Protein AF-A0A1Y5I4R9-F1 (afdb_monomer_lite)

Foldseek 3Di:
DFQQPAPFLPDQDRHDQVLLLVLLVVQQVDDPDWLLLLQPPVSLVVCLVPGSNSVVSVVQCVVQVDRCCVGHVVSVVLSPPGGSVVSNVVSVVCCCVPAVVDCSRCVPPDADDVRHPD

Structure (mmCIF, N/CA/C/O backbone):
data_AF-A0A1Y5I4R9-F1
#
_entry.id   AF-A0A1Y5I4R9-F1
#
loop_
_atom_site.group_PDB
_atom_site.id
_atom_site.type_symbol
_atom_site.label_atom_id
_atom_site.label_alt_id
_atom_site.label_comp_id
_atom_site.label_asym_id
_atom_site.label_entity_id
_atom_site.label_seq_id
_atom_site.pdbx_PDB_ins_code
_atom_site.Cartn_x
_atom_site.Cartn_y
_atom_site.Cartn_z
_atom_site.occupancy
_atom_site.B_iso_or_equiv
_atom_site.auth_seq_id
_atom_site.auth_comp_id
_atom_site.auth_asym_id
_atom_site.auth_atom_id
_atom_site.pdbx_PDB_model_num
ATOM 1 N N . LEU A 1 1 ? 11.731 -16.626 -1.150 1.00 76.31 1 LEU A N 1
ATOM 2 C CA . LEU A 1 1 ? 12.204 -15.744 -2.241 1.00 76.31 1 LEU A CA 1
ATOM 3 C C . LEU A 1 1 ? 12.798 -14.517 -1.583 1.00 76.31 1 LEU A C 1
ATOM 5 O O . LEU A 1 1 ? 12.222 -14.080 -0.598 1.00 76.31 1 LEU A O 1
ATOM 9 N N . GLU A 1 2 ? 13.936 -14.015 -2.054 1.00 78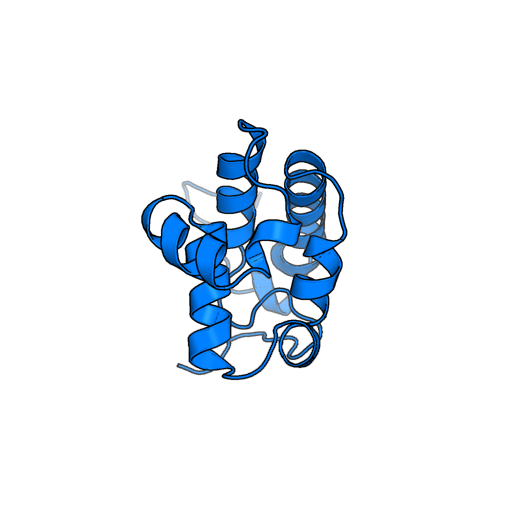.94 2 GLU A N 1
ATOM 10 C CA . GLU A 1 2 ? 14.521 -12.790 -1.498 1.00 78.94 2 GLU A CA 1
ATOM 11 C C . GLU A 1 2 ? 13.817 -11.541 -2.065 1.00 78.94 2 GLU A C 1
ATOM 13 O O . GLU A 1 2 ? 13.386 -11.569 -3.223 1.00 78.94 2 GLU A O 1
ATOM 18 N N . PRO A 1 3 ? 13.683 -10.453 -1.285 1.00 78.75 3 PRO A N 1
ATOM 19 C CA . PRO A 1 3 ? 13.100 -9.201 -1.762 1.00 78.75 3 PRO A CA 1
ATOM 20 C C . PRO A 1 3 ? 13.932 -8.531 -2.869 1.00 78.75 3 PRO A C 1
ATOM 22 O O . PRO A 1 3 ? 15.076 -8.130 -2.651 1.00 78.75 3 PRO A O 1
ATOM 25 N N . ALA A 1 4 ? 13.348 -8.338 -4.052 1.00 73.88 4 ALA A N 1
ATOM 26 C CA . ALA A 1 4 ? 13.994 -7.599 -5.134 1.00 73.88 4 ALA A CA 1
ATOM 27 C C . ALA A 1 4 ? 13.807 -6.085 -4.940 1.00 73.88 4 ALA A C 1
ATOM 29 O O . ALA A 1 4 ? 12.683 -5.590 -4.931 1.00 73.88 4 ALA A O 1
ATOM 30 N N . GLY A 1 5 ? 14.907 -5.339 -4.792 1.00 67.50 5 GLY A N 1
ATOM 31 C CA . GLY A 1 5 ? 14.846 -3.882 -4.612 1.00 67.50 5 GLY A CA 1
ATOM 32 C C . GLY A 1 5 ? 14.269 -3.437 -3.261 1.00 67.50 5 GLY A C 1
ATOM 33 O O . GLY A 1 5 ? 13.757 -2.320 -3.160 1.00 67.50 5 GLY A O 1
ATOM 34 N N . SER A 1 6 ? 14.338 -4.292 -2.228 1.00 64.31 6 SER A N 1
ATOM 35 C CA . SER A 1 6 ? 13.877 -3.926 -0.884 1.00 64.31 6 SER A CA 1
ATOM 36 C C . SER A 1 6 ? 14.660 -2.738 -0.334 1.00 64.31 6 SER A C 1
ATOM 38 O O . SER A 1 6 ? 15.876 -2.606 -0.487 1.00 64.31 6 SER A O 1
ATOM 40 N N . ARG A 1 7 ? 13.913 -1.866 0.338 1.00 67.75 7 ARG A N 1
ATOM 41 C CA . ARG A 1 7 ? 14.421 -0.705 1.069 1.00 67.75 7 ARG A CA 1
ATOM 42 C C . ARG A 1 7 ? 14.523 -0.980 2.577 1.00 67.75 7 ARG A C 1
ATOM 44 O O . ARG A 1 7 ? 14.727 -0.046 3.353 1.00 67.75 7 ARG A O 1
ATOM 51 N N . GLY A 1 8 ? 14.350 -2.236 2.999 1.00 69.88 8 GLY A N 1
ATOM 52 C CA . GLY A 1 8 ? 14.278 -2.640 4.401 1.00 69.88 8 GLY A CA 1
ATOM 53 C C . GLY A 1 8 ? 13.215 -1.845 5.159 1.00 69.88 8 GLY A C 1
ATOM 54 O O . GLY A 1 8 ? 12.077 -1.714 4.713 1.00 69.88 8 GLY A O 1
ATOM 55 N N . SER A 1 9 ? 13.602 -1.240 6.282 1.00 62.56 9 SER A N 1
ATOM 56 C CA . SER A 1 9 ? 12.714 -0.412 7.111 1.00 62.56 9 SER A CA 1
ATOM 57 C C . SER A 1 9 ? 12.187 0.855 6.422 1.00 62.56 9 SER A C 1
ATOM 59 O O . SER A 1 9 ? 11.262 1.475 6.941 1.00 62.56 9 SER A O 1
ATOM 61 N N . TRP A 1 10 ? 12.759 1.248 5.277 1.00 67.88 10 TRP A N 1
ATOM 62 C CA . TRP A 1 10 ? 12.365 2.435 4.506 1.00 67.88 10 TRP A CA 1
ATOM 63 C C . TRP A 1 10 ? 11.438 2.116 3.323 1.00 67.88 10 TRP A C 1
ATOM 65 O O . TRP A 1 10 ? 11.127 2.995 2.517 1.00 67.88 10 TRP A O 1
ATOM 75 N N . GLY A 1 11 ? 11.015 0.859 3.183 1.00 76.50 11 GLY A N 1
ATOM 76 C CA . GLY A 1 11 ? 9.979 0.439 2.241 1.00 76.50 11 GLY A CA 1
ATOM 77 C C . GLY A 1 11 ? 8.604 0.373 2.903 1.00 76.50 11 GLY A C 1
ATOM 78 O O . GLY A 1 11 ? 8.497 0.251 4.121 1.00 76.50 11 GLY A O 1
ATOM 79 N N . LEU A 1 12 ? 7.543 0.437 2.093 1.00 83.88 12 LEU A N 1
ATOM 80 C CA . LEU A 1 12 ? 6.181 0.159 2.569 1.00 83.88 12 LEU A CA 1
ATOM 81 C C . LEU A 1 12 ? 6.051 -1.306 3.021 1.00 83.88 12 LEU A C 1
ATOM 83 O O . LEU A 1 12 ? 5.532 -1.587 4.096 1.00 83.88 12 LEU A O 1
ATOM 87 N N . ASP A 1 13 ? 6.555 -2.213 2.191 1.00 87.00 13 ASP A N 1
ATOM 88 C CA . ASP A 1 13 ? 6.697 -3.643 2.434 1.00 87.00 13 ASP A CA 1
ATOM 89 C C . ASP A 1 13 ? 7.865 -4.166 1.581 1.00 87.00 13 ASP A C 1
ATOM 91 O O . ASP A 1 13 ? 8.324 -3.488 0.655 1.00 87.00 13 ASP A O 1
ATOM 95 N N . ASP A 1 14 ? 8.358 -5.357 1.912 1.00 81.94 14 ASP A N 1
ATOM 96 C CA . ASP A 1 14 ? 9.485 -5.985 1.227 1.00 81.94 14 ASP A CA 1
ATOM 97 C C . ASP A 1 14 ? 9.104 -6.604 -0.128 1.00 81.94 14 ASP A C 1
ATOM 99 O O . ASP A 1 14 ? 9.968 -6.733 -0.994 1.00 81.94 14 ASP A O 1
ATOM 103 N N . TYR A 1 15 ? 7.833 -6.959 -0.346 1.00 82.81 15 TYR A N 1
ATOM 104 C CA . TYR A 1 15 ? 7.395 -7.685 -1.545 1.00 82.81 15 TYR A CA 1
ATOM 105 C C . TYR A 1 15 ? 6.300 -6.965 -2.331 1.00 82.81 15 TYR A C 1
ATOM 107 O O . TYR A 1 15 ? 6.287 -7.021 -3.563 1.00 82.81 15 TYR A O 1
ATOM 115 N N . PHE A 1 16 ? 5.363 -6.307 -1.648 1.00 88.62 16 PHE A N 1
ATOM 116 C CA . PHE A 1 16 ? 4.113 -5.872 -2.260 1.00 88.62 16 PHE A CA 1
ATOM 117 C C . PHE A 1 16 ? 3.845 -4.377 -2.071 1.00 88.62 16 PHE A C 1
ATOM 119 O O . PHE A 1 16 ? 3.962 -3.827 -0.986 1.00 88.62 16 PHE A O 1
ATOM 126 N N . PHE A 1 17 ? 3.384 -3.713 -3.133 1.00 92.88 17 PHE A N 1
ATOM 127 C CA . PHE A 1 17 ? 2.867 -2.339 -3.049 1.00 92.88 17 PHE A CA 1
ATOM 128 C C . PHE A 1 17 ? 1.393 -2.253 -3.454 1.00 92.88 17 PHE A C 1
ATOM 130 O O . PHE A 1 17 ? 0.566 -1.667 -2.758 1.00 92.88 17 PHE A O 1
ATOM 137 N N . ILE A 1 18 ? 1.054 -2.867 -4.589 1.00 94.88 18 ILE A N 1
ATOM 138 C CA . ILE A 1 18 ? -0.271 -2.781 -5.211 1.00 94.88 18 ILE A CA 1
ATOM 139 C C . ILE A 1 18 ? -1.419 -3.241 -4.290 1.00 94.88 18 ILE A C 1
ATOM 141 O O . ILE A 1 18 ? -2.419 -2.524 -4.233 1.00 94.88 18 ILE A O 1
ATOM 145 N N . PRO A 1 19 ? -1.302 -4.339 -3.513 1.00 96.69 19 PRO A N 1
ATOM 146 C CA . PRO A 1 19 ? -2.350 -4.745 -2.574 1.00 96.69 19 PRO A CA 1
ATOM 147 C C . PRO A 1 19 ? -2.694 -3.682 -1.521 1.00 96.69 19 PRO A C 1
ATOM 149 O O . PRO A 1 19 ? -3.865 -3.510 -1.189 1.00 96.69 19 PRO A O 1
ATOM 152 N N . PHE A 1 20 ? -1.712 -2.906 -1.047 1.00 96.75 20 PHE A N 1
ATOM 153 C CA . PHE A 1 20 ? -1.966 -1.780 -0.143 1.00 96.75 20 PHE A CA 1
ATOM 154 C C . PHE A 1 20 ? -2.686 -0.637 -0.864 1.00 96.75 20 PHE A C 1
ATOM 156 O O . PHE A 1 20 ? -3.639 -0.061 -0.337 1.00 96.75 20 PHE A O 1
ATOM 163 N N . TYR A 1 21 ? -2.279 -0.321 -2.096 1.00 97.38 21 TYR A N 1
ATOM 164 C CA . TYR A 1 21 ? -2.946 0.716 -2.881 1.00 97.38 21 TYR A CA 1
ATOM 165 C C . TYR A 1 21 ? -4.409 0.352 -3.171 1.00 97.38 21 TYR A C 1
ATOM 167 O O . TYR A 1 21 ? -5.309 1.097 -2.785 1.00 97.38 21 TYR A O 1
ATOM 175 N N . TRP A 1 22 ? -4.681 -0.811 -3.761 1.00 97.56 22 TRP A N 1
ATOM 176 C CA . TRP A 1 22 ? -6.054 -1.235 -4.048 1.00 97.56 22 TRP A CA 1
ATOM 177 C C . TRP A 1 22 ? -6.863 -1.519 -2.782 1.00 97.56 22 TRP A C 1
ATOM 179 O O . TRP A 1 22 ? -8.028 -1.139 -2.712 1.00 97.56 22 TRP A O 1
ATOM 189 N N . GLY A 1 23 ? -6.252 -2.098 -1.749 1.00 97.25 23 GLY A N 1
ATOM 190 C CA . GLY A 1 23 ? -6.910 -2.329 -0.465 1.00 97.25 23 GLY A CA 1
ATOM 191 C C . GLY A 1 23 ? -7.347 -1.034 0.221 1.00 97.25 23 GLY A C 1
ATOM 192 O O . GLY A 1 23 ? -8.456 -0.954 0.743 1.00 97.25 23 GLY A O 1
ATOM 193 N N . SER A 1 24 ? -6.527 0.020 0.156 1.00 97.38 24 SER A N 1
ATOM 194 C CA . SER A 1 24 ? -6.927 1.340 0.666 1.00 97.38 24 SER A CA 1
ATOM 195 C C . SER A 1 24 ? -8.079 1.953 -0.140 1.00 97.38 24 SER A C 1
ATOM 197 O O . SER A 1 24 ? -8.892 2.676 0.431 1.00 97.38 24 SER A O 1
ATOM 199 N N . ALA A 1 25 ? -8.202 1.630 -1.435 1.00 97.44 25 ALA A N 1
ATOM 200 C CA . ALA A 1 25 ? -9.354 2.028 -2.241 1.00 97.44 25 ALA A CA 1
ATOM 201 C C . ALA A 1 25 ? -10.629 1.281 -1.809 1.00 97.44 25 ALA A C 1
ATOM 203 O O . ALA A 1 25 ? -11.660 1.925 -1.625 1.00 97.44 25 ALA A O 1
ATOM 204 N N . GLN A 1 26 ? -10.555 -0.035 -1.555 1.00 96.81 26 GLN A N 1
ATOM 205 C CA . GLN A 1 26 ? -11.688 -0.816 -1.023 1.00 96.81 26 GLN A CA 1
ATOM 206 C C . GLN A 1 26 ? -12.224 -0.221 0.286 1.00 96.81 26 GLN A C 1
ATOM 208 O O . GLN A 1 26 ? -13.427 -0.139 0.495 1.00 96.81 26 GLN A O 1
ATOM 213 N N . LEU A 1 27 ? -11.320 0.221 1.160 1.00 96.88 27 LEU A N 1
ATOM 214 C CA . LEU A 1 27 ? -11.667 0.771 2.470 1.00 96.88 27 LEU A CA 1
ATOM 215 C C . LEU A 1 27 ? -12.098 2.240 2.417 1.00 96.88 27 LEU A C 1
ATOM 217 O O . LEU A 1 27 ? -12.634 2.749 3.396 1.00 96.88 27 LEU A O 1
ATOM 221 N N . SER A 1 28 ? -11.882 2.933 1.296 1.00 94.75 28 SER A N 1
ATOM 222 C CA . SER A 1 28 ? -12.245 4.347 1.148 1.00 94.75 28 SER A CA 1
ATOM 223 C C . SER A 1 28 ? -13.729 4.597 0.870 1.00 94.75 28 SER A C 1
ATOM 225 O O . SER A 1 28 ? -14.153 5.749 0.890 1.00 94.75 28 SER A O 1
ATOM 227 N N . THR A 1 29 ? -14.516 3.541 0.646 1.00 89.44 29 THR A N 1
ATOM 228 C CA . THR A 1 29 ? -15.965 3.616 0.396 1.00 89.44 29 THR A CA 1
ATOM 229 C C . THR A 1 29 ? -16.819 3.309 1.630 1.00 89.44 29 THR A C 1
ATOM 231 O O . THR A 1 29 ? -18.036 3.215 1.506 1.00 89.44 29 THR A O 1
ATOM 234 N N . GLN A 1 30 ?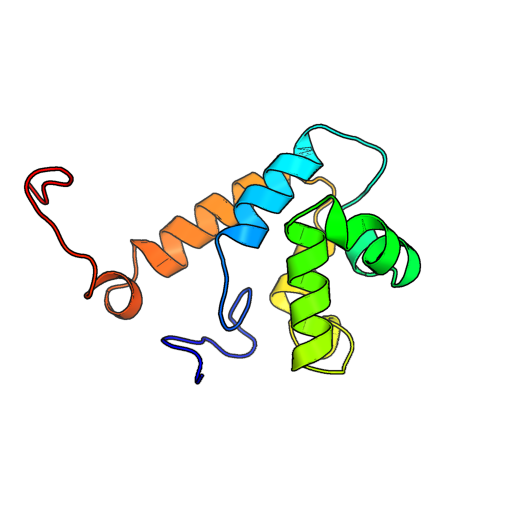 -16.199 3.099 2.794 1.00 88.94 30 GLN A N 1
ATOM 235 C CA . GLN A 1 30 ? -16.857 2.732 4.051 1.00 88.94 30 GLN A CA 1
ATOM 236 C C . GLN A 1 30 ? -16.296 3.561 5.216 1.00 88.94 30 GLN A C 1
ATOM 238 O O . GLN A 1 30 ? -15.159 4.032 5.132 1.00 88.94 30 GLN A O 1
ATOM 243 N N . ASP A 1 31 ? -17.066 3.688 6.299 1.00 85.25 31 ASP A N 1
ATOM 244 C CA . ASP A 1 31 ? -16.720 4.527 7.459 1.00 85.25 31 ASP A CA 1
ATOM 245 C C . ASP A 1 31 ? -16.492 3.737 8.767 1.00 85.25 31 ASP A C 1
ATOM 247 O O . ASP A 1 31 ? -16.038 4.308 9.759 1.00 85.25 31 ASP A O 1
ATOM 251 N N . ASP A 1 32 ? -16.766 2.430 8.785 1.00 90.19 32 ASP A N 1
ATOM 252 C CA . ASP A 1 32 ? -16.717 1.585 9.990 1.00 90.19 32 ASP A CA 1
ATOM 253 C C . ASP A 1 32 ? -15.283 1.257 10.437 1.00 90.19 32 ASP A C 1
ATOM 255 O O . ASP A 1 32 ? -14.976 1.162 11.628 1.00 90.19 32 ASP A O 1
ATOM 259 N N . LEU A 1 33 ? -14.381 1.066 9.475 1.00 95.69 33 LEU A N 1
ATOM 260 C CA . LEU A 1 33 ? -12.982 0.733 9.707 1.00 95.69 33 LEU A CA 1
ATOM 261 C C . LEU A 1 33 ? -12.131 1.971 9.479 1.00 95.69 33 LEU A C 1
ATOM 263 O O . LEU A 1 33 ? -12.032 2.473 8.361 1.00 95.69 33 LEU A O 1
ATOM 267 N N . SER A 1 34 ? -11.452 2.423 10.528 1.00 96.19 34 SER A N 1
ATOM 268 C CA . SER A 1 34 ? -10.445 3.479 10.432 1.00 96.19 34 SER A CA 1
ATOM 269 C C . SER A 1 34 ? -9.090 2.910 9.989 1.00 96.19 34 SER A C 1
ATOM 271 O O . SER A 1 34 ? -8.824 1.724 10.190 1.00 96.19 34 SER A O 1
ATOM 273 N N . PRO A 1 35 ? -8.163 3.736 9.478 1.00 96.38 35 PRO A N 1
ATOM 274 C CA . PRO A 1 35 ? -6.790 3.303 9.226 1.00 96.38 35 PRO A CA 1
ATOM 275 C C . PRO A 1 35 ? -6.080 2.677 10.422 1.00 96.38 35 PRO A C 1
ATOM 277 O O . PRO A 1 35 ? -5.292 1.752 10.250 1.00 96.38 35 PRO A O 1
ATOM 280 N N . LYS A 1 36 ? -6.386 3.124 11.645 1.00 95.38 36 LYS A N 1
ATOM 281 C CA . LYS A 1 36 ? -5.785 2.566 12.861 1.00 95.38 36 LYS A CA 1
ATOM 282 C C . LYS A 1 36 ? -6.294 1.160 13.185 1.00 95.38 36 LYS A C 1
ATOM 284 O O . LYS A 1 36 ? -5.608 0.422 13.887 1.00 95.38 36 LYS A O 1
ATOM 289 N N . SER A 1 37 ? -7.444 0.766 12.634 1.00 95.50 37 SER A N 1
ATOM 290 C CA . SER A 1 37 ? -8.061 -0.545 12.853 1.00 95.50 37 SER A CA 1
ATOM 291 C C . SER A 1 37 ? -7.182 -1.710 12.388 1.00 95.50 37 SER A C 1
ATOM 293 O O . SER A 1 37 ? -7.330 -2.807 12.905 1.00 95.50 37 SER A O 1
ATOM 295 N N . VAL A 1 38 ? -6.227 -1.492 11.474 1.00 94.44 38 VAL A N 1
ATOM 296 C CA . VAL A 1 38 ? -5.280 -2.546 11.052 1.00 94.44 38 VAL A CA 1
ATOM 297 C C . VAL A 1 38 ? -4.253 -2.910 12.127 1.00 94.44 38 VAL A C 1
ATOM 299 O O . VAL A 1 38 ? -3.617 -3.953 12.026 1.00 9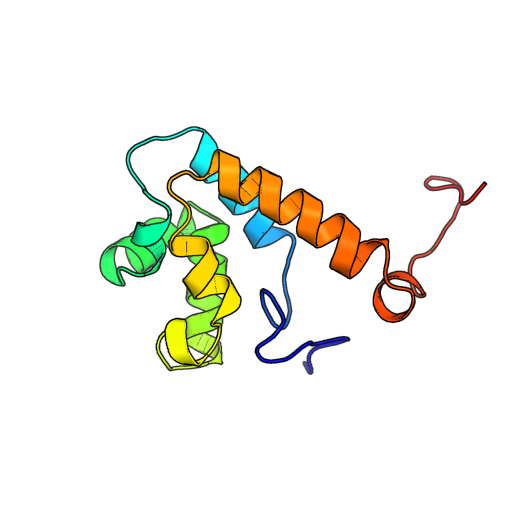4.44 38 VAL A O 1
ATOM 302 N N . CYS A 1 39 ? -4.073 -2.056 13.139 1.00 92.50 39 CYS A N 1
ATOM 303 C CA . CYS A 1 39 ? -3.202 -2.333 14.280 1.00 92.50 39 CYS A CA 1
ATOM 304 C C . CYS A 1 39 ? -3.909 -3.136 15.382 1.00 92.50 39 CYS A C 1
ATOM 306 O O . CYS A 1 39 ? -3.244 -3.585 16.313 1.00 92.50 39 CYS A O 1
ATOM 308 N N . ASP A 1 40 ? -5.234 -3.277 15.313 1.00 93.69 40 ASP A N 1
ATOM 309 C CA . ASP A 1 40 ? -6.008 -4.102 16.234 1.00 93.69 40 ASP A CA 1
ATOM 310 C C . ASP A 1 40 ? -6.029 -5.544 15.715 1.00 93.69 40 ASP A C 1
ATOM 312 O O . ASP A 1 40 ? -6.497 -5.808 14.610 1.00 93.69 40 ASP A O 1
ATOM 316 N N . GLU A 1 41 ? -5.507 -6.486 16.499 1.00 91.94 41 GLU A N 1
ATOM 317 C CA . GLU A 1 41 ? -5.347 -7.878 16.068 1.00 91.94 41 GLU A CA 1
ATOM 318 C C . GLU A 1 41 ? -6.690 -8.576 15.790 1.00 91.94 41 GLU A C 1
ATOM 320 O O . GLU A 1 41 ? -6.791 -9.401 14.877 1.00 91.94 41 GLU A O 1
ATOM 325 N N . TYR A 1 42 ? -7.736 -8.236 16.545 1.00 94.81 42 TYR A N 1
ATOM 326 C CA . TYR A 1 42 ? -9.062 -8.819 16.370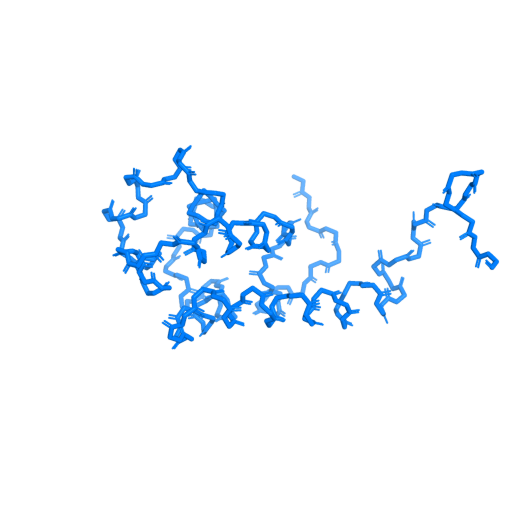 1.00 94.81 42 TYR A CA 1
ATOM 327 C C . TYR A 1 42 ? -9.711 -8.319 15.077 1.00 94.81 42 TYR A C 1
ATOM 329 O O . TYR A 1 42 ? -10.178 -9.123 14.260 1.00 94.81 42 TYR A O 1
ATOM 337 N N . LEU A 1 43 ? -9.688 -7.002 14.849 1.00 96.06 43 LEU A N 1
ATOM 338 C CA . LEU A 1 43 ? -10.176 -6.411 13.604 1.00 96.06 43 LEU A CA 1
ATOM 339 C C . LEU A 1 43 ? -9.346 -6.881 12.416 1.00 96.06 43 LEU A C 1
ATOM 341 O O . LEU A 1 43 ? -9.925 -7.183 11.373 1.00 96.06 43 LEU A O 1
ATOM 345 N N . LEU A 1 44 ? -8.026 -7.000 12.585 1.00 94.56 44 LEU A N 1
ATOM 346 C CA . LEU A 1 44 ? -7.132 -7.504 11.555 1.00 94.56 44 LEU A CA 1
ATOM 347 C C . LEU A 1 44 ? -7.586 -8.893 11.094 1.00 94.56 44 LEU A C 1
ATOM 349 O O . LEU A 1 44 ? -7.926 -9.081 9.929 1.00 94.56 44 LEU A O 1
ATOM 353 N N . ARG A 1 45 ? -7.674 -9.844 12.031 1.00 94.19 45 ARG A N 1
ATOM 354 C CA . ARG A 1 45 ? -8.039 -11.243 11.757 1.00 94.19 45 ARG A CA 1
ATOM 355 C C . ARG A 1 45 ? -9.449 -11.419 11.202 1.00 94.19 45 ARG A C 1
ATOM 357 O O . ARG A 1 45 ? -9.663 -12.344 10.433 1.00 94.19 45 ARG A O 1
ATOM 364 N N . THR A 1 46 ? -10.393 -10.564 11.582 1.00 96.62 46 THR A N 1
ATOM 365 C CA . THR A 1 46 ? -11.794 -10.680 11.135 1.00 96.62 46 THR A CA 1
ATOM 366 C C . THR A 1 46 ? -11.992 -10.186 9.699 1.00 96.62 46 THR A C 1
ATOM 368 O O . THR A 1 46 ? -12.945 -10.574 9.033 1.00 96.62 46 THR A O 1
ATOM 371 N N . ASN A 1 47 ? -11.091 -9.334 9.204 1.00 96.44 47 ASN A N 1
ATOM 372 C CA . ASN A 1 47 ? -11.261 -8.617 7.939 1.00 96.44 47 ASN A CA 1
ATOM 373 C C . ASN A 1 47 ? -10.277 -9.046 6.838 1.00 96.44 47 ASN A C 1
ATOM 375 O O . ASN A 1 47 ? -10.343 -8.510 5.730 1.00 96.44 47 ASN A O 1
ATOM 379 N N . VAL A 1 48 ? -9.379 -9.999 7.113 1.00 95.94 48 VAL A N 1
ATOM 380 C CA . VAL A 1 48 ? -8.352 -10.441 6.153 1.00 95.94 48 VAL A CA 1
ATOM 381 C C . VAL A 1 48 ? -8.927 -11.036 4.872 1.00 95.94 48 VAL A C 1
ATOM 383 O O . VAL A 1 48 ? -8.401 -10.755 3.801 1.00 95.94 48 VAL A O 1
ATOM 386 N N . ASP A 1 49 ? -10.034 -11.772 4.953 1.00 96.38 49 ASP A N 1
ATOM 387 C CA . ASP A 1 49 ? -10.654 -12.391 3.774 1.00 96.38 49 ASP A CA 1
ATOM 388 C C . ASP A 1 49 ? -11.441 -11.380 2.922 1.00 96.38 49 ASP A C 1
ATOM 390 O O . ASP A 1 49 ? -11.698 -11.614 1.741 1.00 96.38 49 ASP A O 1
ATOM 394 N N . SER A 1 50 ? -11.802 -10.235 3.509 1.00 95.50 50 SER A N 1
ATOM 395 C CA . SER A 1 50 ? -12.641 -9.212 2.873 1.00 95.50 50 SER A CA 1
ATOM 396 C C . SER A 1 50 ? -11.830 -8.076 2.250 1.00 95.50 50 SER A C 1
ATOM 398 O O . SER A 1 50 ? -12.233 -7.514 1.229 1.00 95.50 50 SER A O 1
ATOM 400 N N . TYR A 1 51 ? -10.689 -7.714 2.848 1.00 96.81 51 TYR A N 1
ATOM 401 C CA . TYR A 1 51 ? -9.930 -6.524 2.462 1.00 96.81 51 TYR A CA 1
ATOM 402 C C . TYR A 1 51 ? -8.457 -6.835 2.198 1.00 96.81 51 TYR A C 1
ATOM 404 O O . TYR A 1 51 ? -7.716 -7.260 3.087 1.00 96.81 51 TYR A O 1
ATOM 412 N N . MET A 1 52 ? -7.985 -6.495 0.992 1.00 96.81 52 MET A N 1
ATOM 413 C CA . MET A 1 52 ? -6.599 -6.738 0.570 1.00 96.81 52 MET A CA 1
ATOM 414 C C . MET A 1 52 ? -5.578 -6.037 1.471 1.00 96.81 52 MET A C 1
ATOM 416 O O . MET A 1 52 ? -4.499 -6.576 1.714 1.00 96.81 52 MET A O 1
ATOM 420 N N . TYR A 1 53 ? -5.913 -4.854 2.000 1.00 96.75 53 TYR A N 1
ATOM 421 C CA . TYR A 1 53 ? -5.027 -4.130 2.917 1.00 96.75 53 TYR A CA 1
ATOM 422 C C . TYR A 1 53 ? -4.815 -4.919 4.215 1.00 96.75 53 TYR A C 1
ATOM 424 O O . TYR A 1 53 ? -3.687 -5.053 4.682 1.00 96.75 53 TYR A O 1
ATOM 432 N N . PHE A 1 54 ? -5.892 -5.482 4.767 1.00 96.62 54 PHE A N 1
ATOM 433 C CA . PHE A 1 54 ? -5.859 -6.288 5.986 1.00 96.62 54 PHE A CA 1
ATOM 434 C C . PHE A 1 54 ? -5.087 -7.591 5.762 1.00 96.62 54 PHE A C 1
ATOM 436 O O . PHE A 1 54 ? -4.198 -7.912 6.550 1.00 96.62 54 PHE A O 1
ATOM 443 N N . ALA A 1 55 ? -5.339 -8.287 4.649 1.00 96.50 55 ALA A N 1
ATOM 444 C CA . ALA A 1 55 ? -4.565 -9.467 4.261 1.00 96.50 55 ALA A CA 1
ATOM 445 C C . ALA A 1 55 ? -3.060 -9.161 4.151 1.00 96.50 55 ALA A C 1
ATOM 447 O O . ALA A 1 55 ? -2.225 -9.906 4.660 1.00 96.50 55 ALA A O 1
ATOM 448 N N . SER A 1 56 ? -2.710 -8.026 3.536 1.00 95.75 56 SER A N 1
ATOM 449 C CA . SER A 1 56 ? -1.313 -7.615 3.349 1.00 95.75 56 SER A CA 1
ATOM 450 C C . SER A 1 56 ? -0.631 -7.296 4.681 1.00 95.75 56 SER A C 1
ATOM 452 O O . SER A 1 56 ? 0.487 -7.743 4.922 1.00 95.75 56 SER A O 1
ATOM 454 N N . VAL A 1 57 ? -1.313 -6.588 5.587 1.00 94.44 57 VAL A N 1
ATOM 455 C CA . VAL A 1 57 ? -0.809 -6.325 6.947 1.00 94.44 57 VAL A CA 1
ATOM 456 C C . VAL A 1 57 ? -0.622 -7.629 7.732 1.00 94.44 57 VAL A C 1
ATOM 458 O O . VAL A 1 57 ? 0.396 -7.805 8.404 1.00 94.44 57 VAL A O 1
ATOM 461 N N . GLN A 1 58 ? -1.561 -8.572 7.626 1.00 94.31 58 GLN A N 1
ATOM 462 C CA . GLN A 1 58 ? -1.426 -9.875 8.275 1.00 94.31 58 GLN A CA 1
ATOM 463 C C . GLN A 1 58 ? -0.225 -10.660 7.734 1.00 94.31 58 GLN A C 1
ATOM 465 O O . GLN A 1 58 ? 0.505 -11.263 8.521 1.00 94.31 58 GLN A O 1
ATOM 470 N N . PHE A 1 59 ? 0.029 -10.613 6.425 1.00 93.31 59 PHE A N 1
ATOM 471 C CA . PHE A 1 59 ? 1.216 -11.229 5.836 1.00 93.31 59 PHE A CA 1
ATOM 472 C C . PHE A 1 59 ? 2.514 -10.624 6.396 1.00 93.31 59 PHE A C 1
ATOM 474 O O . PHE A 1 59 ? 3.419 -11.364 6.782 1.00 93.31 59 PHE A O 1
ATOM 481 N N . VAL A 1 60 ? 2.585 -9.294 6.545 1.00 91.62 60 VAL A N 1
ATOM 482 C CA . VAL A 1 60 ? 3.736 -8.624 7.182 1.00 91.62 60 VAL A CA 1
ATOM 483 C C . VAL A 1 60 ? 3.958 -9.147 8.603 1.00 91.62 60 VAL A C 1
ATOM 485 O O . VAL A 1 60 ? 5.090 -9.466 8.970 1.00 91.62 60 VAL A O 1
ATOM 488 N N . HIS A 1 61 ? 2.891 -9.296 9.393 1.00 90.38 61 HIS A N 1
ATOM 489 C CA . HIS A 1 61 ? 2.986 -9.871 10.736 1.00 90.38 61 HIS A CA 1
ATOM 490 C C . HIS A 1 61 ? 3.490 -11.317 10.732 1.00 90.38 61 HIS A C 1
ATOM 492 O O . HIS A 1 61 ? 4.342 -11.655 11.550 1.00 90.38 61 HIS A O 1
ATOM 498 N N . GLN A 1 62 ? 3.011 -12.154 9.809 1.00 90.88 62 GLN A N 1
ATOM 499 C CA . GLN A 1 62 ? 3.447 -13.549 9.692 1.00 90.88 62 GLN A CA 1
ATOM 500 C C . GLN A 1 62 ? 4.934 -13.665 9.344 1.00 90.88 62 GLN A C 1
ATOM 502 O O . GLN A 1 62 ? 5.621 -14.532 9.877 1.00 90.88 62 GLN A O 1
ATOM 507 N N . VAL A 1 63 ? 5.440 -12.783 8.479 1.00 88.75 63 VAL A N 1
ATOM 508 C CA . VAL A 1 63 ? 6.847 -12.796 8.054 1.00 88.75 63 VAL A CA 1
ATOM 509 C C . VAL A 1 63 ? 7.768 -12.188 9.116 1.00 88.75 63 VAL A C 1
ATOM 511 O O . VAL A 1 63 ? 8.859 -12.708 9.343 1.00 88.75 63 VAL A O 1
ATOM 514 N N . LYS A 1 64 ? 7.358 -11.087 9.762 1.00 85.94 64 LYS A N 1
ATOM 515 C CA . LYS A 1 64 ? 8.242 -10.294 10.637 1.00 85.94 64 LYS A CA 1
ATOM 516 C C . LYS A 1 64 ? 8.062 -10.565 12.135 1.00 85.94 64 LYS A C 1
ATOM 518 O O . LYS A 1 64 ? 8.921 -10.174 12.922 1.00 85.94 64 LYS A O 1
ATOM 523 N N . GLY A 1 65 ? 6.968 -11.202 12.553 1.00 80.69 65 GLY A N 1
ATOM 524 C CA . GLY A 1 65 ? 6.737 -11.731 13.907 1.00 80.69 65 GLY A CA 1
ATOM 525 C C . GLY A 1 65 ? 6.607 -10.716 15.055 1.00 80.69 65 GLY A C 1
ATOM 526 O O . GLY A 1 65 ? 6.230 -11.100 16.156 1.00 80.69 65 GLY A O 1
ATOM 527 N N . SER A 1 66 ? 6.909 -9.435 14.836 1.00 79.81 66 SER A N 1
ATOM 528 C CA . SER A 1 66 ? 6.847 -8.360 15.840 1.00 79.81 66 SER A CA 1
ATOM 529 C C . SER A 1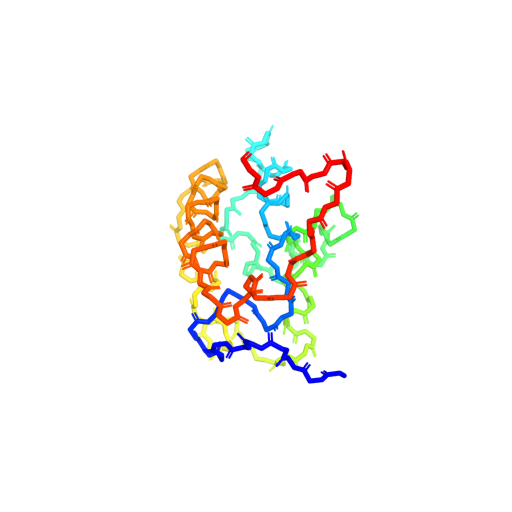 66 ? 5.892 -7.235 15.408 1.00 79.81 66 SER A C 1
ATOM 531 O O . SER A 1 66 ? 5.542 -7.160 14.224 1.00 79.81 66 SER A O 1
ATOM 533 N N . PRO A 1 67 ? 5.457 -6.351 16.332 1.00 83.25 67 PRO A N 1
ATOM 534 C CA . PRO A 1 67 ? 4.549 -5.247 16.021 1.00 83.25 67 PRO A CA 1
ATOM 535 C C . PRO A 1 67 ? 5.021 -4.397 14.837 1.00 83.25 67 PRO A C 1
ATOM 537 O O . PRO A 1 67 ? 6.222 -4.156 14.683 1.00 83.25 67 PRO A O 1
ATOM 540 N N . LEU A 1 68 ? 4.071 -3.889 14.042 1.00 84.56 68 LEU A N 1
ATOM 541 C CA . LEU A 1 68 ? 4.364 -3.083 12.848 1.00 84.56 68 LEU A CA 1
ATOM 542 C C . LEU A 1 68 ? 5.261 -1.882 13.152 1.00 84.56 68 LEU A C 1
ATOM 544 O O . LEU A 1 68 ? 6.118 -1.545 12.346 1.00 84.56 68 LEU A O 1
ATOM 548 N N . SER A 1 69 ? 5.109 -1.261 14.322 1.00 86.31 69 SER A N 1
ATOM 549 C CA . SER A 1 69 ? 5.923 -0.112 14.732 1.00 86.31 69 SER A CA 1
ATOM 550 C C . SER A 1 69 ? 7.426 -0.403 14.765 1.00 86.31 69 SER A C 1
ATOM 552 O O . SER A 1 69 ? 8.221 0.515 14.588 1.00 86.31 69 SER A O 1
ATOM 554 N N . LEU A 1 70 ? 7.823 -1.661 14.975 1.00 85.06 70 LEU A N 1
ATOM 555 C CA . LEU A 1 70 ? 9.226 -2.076 15.027 1.00 85.06 70 LEU A CA 1
ATOM 556 C C . LEU A 1 70 ? 9.720 -2.621 13.686 1.00 85.06 70 LEU A C 1
ATOM 558 O O . LEU A 1 70 ? 10.883 -2.450 13.334 1.00 85.06 70 LEU A O 1
ATOM 562 N N . THR A 1 71 ? 8.846 -3.301 12.947 1.00 84.94 71 THR A N 1
ATOM 563 C CA . THR A 1 71 ? 9.233 -4.109 11.780 1.00 84.94 71 THR A CA 1
ATOM 564 C C . THR A 1 71 ? 8.865 -3.484 10.436 1.00 84.94 71 THR A C 1
ATOM 566 O O . THR A 1 71 ? 9.440 -3.843 9.404 1.00 84.94 71 THR A O 1
ATOM 569 N N . ALA A 1 72 ? 7.914 -2.552 10.439 1.00 89.19 72 ALA A N 1
ATOM 570 C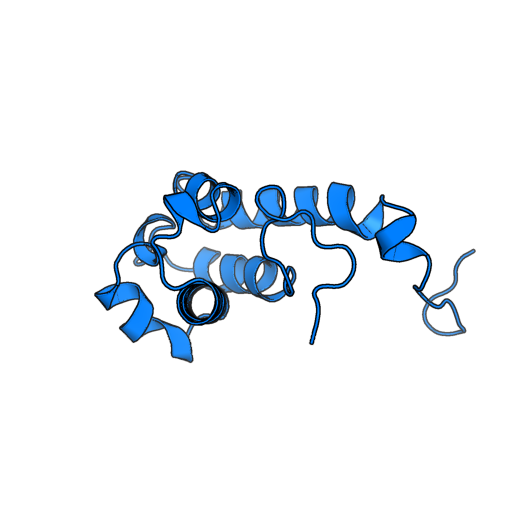 CA . ALA A 1 72 ? 7.395 -1.844 9.275 1.00 89.19 72 ALA A CA 1
ATOM 571 C C . ALA A 1 72 ? 6.976 -0.407 9.672 1.00 89.19 72 ALA A C 1
ATOM 573 O O . ALA A 1 72 ? 5.789 -0.069 9.629 1.00 89.19 72 ALA A O 1
ATOM 574 N N . PRO A 1 73 ? 7.934 0.453 10.075 1.00 90.88 73 PRO A N 1
ATOM 575 C CA . PRO A 1 73 ? 7.634 1.771 10.638 1.00 90.88 73 PRO A CA 1
ATOM 576 C C . PRO A 1 73 ? 6.873 2.680 9.663 1.00 90.88 73 PRO A C 1
ATOM 578 O O . PRO A 1 73 ? 5.945 3.357 10.086 1.00 90.88 73 PRO A O 1
ATOM 581 N N . ILE A 1 74 ? 7.161 2.629 8.355 1.00 91.81 74 ILE A N 1
ATOM 582 C CA . ILE A 1 74 ? 6.395 3.390 7.348 1.00 91.81 74 ILE A CA 1
ATOM 583 C C . ILE A 1 74 ? 4.929 2.953 7.314 1.00 91.81 74 ILE A C 1
ATOM 585 O O . ILE A 1 74 ? 4.028 3.791 7.285 1.00 91.81 74 ILE A O 1
ATOM 589 N N . LEU A 1 75 ? 4.674 1.641 7.328 1.00 92.56 75 LEU A N 1
ATOM 590 C CA . LEU A 1 75 ? 3.313 1.115 7.329 1.00 92.56 75 LEU A CA 1
ATOM 591 C C . LEU A 1 75 ? 2.577 1.528 8.608 1.00 92.56 75 LEU A C 1
ATOM 593 O O . LEU A 1 75 ? 1.416 1.928 8.540 1.00 92.56 75 LEU A O 1
ATOM 597 N N . TYR A 1 76 ? 3.269 1.496 9.751 1.00 93.56 76 TYR A N 1
ATOM 598 C CA . TYR A 1 76 ? 2.740 1.973 11.025 1.00 93.56 76 TYR A CA 1
ATOM 599 C C . TYR A 1 76 ? 2.419 3.475 11.000 1.00 93.56 76 TYR A C 1
ATOM 601 O O . TYR A 1 76 ? 1.329 3.865 11.423 1.00 93.56 76 TYR A O 1
ATOM 609 N N . ASP A 1 77 ? 3.298 4.312 10.452 1.00 94.06 77 ASP A N 1
ATOM 610 C CA . ASP A 1 77 ? 3.080 5.757 10.338 1.00 94.06 77 ASP A CA 1
ATOM 611 C C . ASP A 1 77 ? 1.884 6.084 9.439 1.00 94.06 77 ASP A C 1
ATOM 613 O O . ASP A 1 77 ? 1.069 6.944 9.780 1.00 94.06 77 ASP A O 1
ATOM 617 N N . ILE A 1 78 ? 1.691 5.346 8.342 1.00 94.94 78 ILE A N 1
ATOM 618 C CA . ILE A 1 78 ? 0.523 5.505 7.462 1.00 94.94 78 ILE A CA 1
ATOM 619 C C . ILE A 1 78 ? -0.794 5.264 8.220 1.00 94.94 78 ILE A C 1
ATOM 621 O O . ILE A 1 78 ? -1.781 5.946 7.941 1.00 94.94 78 ILE A O 1
ATOM 625 N N . THR A 1 79 ? -0.818 4.384 9.232 1.00 94.44 79 THR A N 1
ATOM 626 C CA . THR A 1 79 ? -2.026 4.155 10.060 1.00 94.44 79 THR A CA 1
ATOM 627 C C . THR A 1 79 ? -2.449 5.371 10.887 1.00 94.44 79 THR A C 1
ATOM 629 O O . THR A 1 79 ? -3.561 5.396 11.411 1.00 94.44 79 THR A O 1
ATOM 632 N N . THR A 1 80 ? -1.579 6.377 11.033 1.00 95.06 80 THR A N 1
ATOM 633 C CA . THR A 1 80 ? -1.892 7.629 11.743 1.00 95.06 80 THR A CA 1
ATOM 634 C C . THR A 1 80 ? -2.656 8.629 10.873 1.00 95.06 80 THR A C 1
ATOM 636 O O . THR A 1 80 ? -3.234 9.586 11.389 1.00 95.06 80 THR A O 1
ATOM 639 N N . VAL A 1 81 ? -2.700 8.409 9.554 1.00 95.88 81 VAL A N 1
ATOM 640 C CA . VAL A 1 81 ? -3.481 9.232 8.628 1.00 95.88 81 VAL A CA 1
ATOM 641 C C . VAL A 1 81 ? -4.974 8.987 8.887 1.00 95.88 81 VAL A C 1
ATOM 643 O O . VAL A 1 81 ? -5.393 7.837 8.970 1.00 95.88 81 VAL A O 1
ATOM 646 N N . PRO A 1 82 ? -5.811 10.037 8.987 1.00 93.25 82 PRO A N 1
ATOM 647 C CA . PRO A 1 82 ? -7.171 9.894 9.511 1.00 93.25 82 PRO A CA 1
ATOM 648 C C . PRO A 1 82 ? -8.152 9.180 8.575 1.00 93.25 82 PRO A C 1
ATOM 650 O O . PRO A 1 82 ? -9.160 8.669 9.048 1.00 93.25 82 PRO A O 1
ATOM 653 N N . THR A 1 83 ? -7.912 9.163 7.259 1.00 96.12 83 THR A N 1
ATOM 654 C CA . THR A 1 83 ? -8.871 8.604 6.293 1.00 96.12 83 THR A CA 1
ATOM 655 C C . THR A 1 83 ? -8.198 7.747 5.229 1.00 96.12 83 THR A C 1
ATOM 657 O O . THR A 1 83 ? -7.121 8.078 4.726 1.00 96.12 83 THR A O 1
ATOM 660 N N . TRP A 1 84 ? -8.883 6.679 4.815 1.00 97.44 84 TRP A N 1
ATOM 661 C CA . TRP A 1 84 ? -8.426 5.786 3.748 1.00 97.44 84 TRP A CA 1
ATOM 662 C C . TRP A 1 84 ? -8.266 6.490 2.402 1.00 97.44 84 TRP A C 1
ATOM 664 O O . TRP A 1 84 ? -7.305 6.224 1.692 1.00 97.44 84 TRP A O 1
ATOM 674 N N . SER A 1 85 ? -9.136 7.451 2.076 1.00 96.81 85 SER A N 1
ATOM 675 C CA . SER A 1 85 ? -9.013 8.253 0.848 1.00 96.81 85 SER A CA 1
ATOM 676 C C . SER A 1 85 ? -7.695 9.050 0.796 1.00 96.81 85 SER A C 1
ATOM 678 O O . SER A 1 85 ? -7.024 9.100 -0.243 1.00 96.81 85 SER A O 1
ATOM 680 N N . LYS A 1 86 ? -7.259 9.616 1.935 1.00 96.88 86 LYS A N 1
ATOM 681 C CA . LYS A 1 86 ? -5.956 10.296 2.035 1.00 96.88 86 LYS A CA 1
ATOM 682 C C . LYS A 1 86 ? -4.798 9.312 1.904 1.00 96.88 86 LYS A C 1
ATOM 684 O O . LYS A 1 86 ? -3.840 9.618 1.197 1.00 96.88 86 LYS A O 1
ATOM 689 N N . ILE A 1 87 ? -4.899 8.144 2.539 1.00 97.62 87 ILE A N 1
ATOM 690 C CA . ILE A 1 87 ? -3.899 7.074 2.412 1.00 97.62 87 ILE A CA 1
ATOM 691 C C . ILE A 1 87 ? -3.778 6.633 0.957 1.00 97.62 87 ILE A C 1
ATOM 693 O O . ILE A 1 87 ? -2.676 6.633 0.425 1.00 97.62 87 ILE A O 1
ATOM 697 N N . ASN A 1 88 ? -4.893 6.346 0.286 1.00 97.81 88 ASN A N 1
ATOM 698 C CA . ASN A 1 88 ? -4.909 5.922 -1.110 1.00 97.81 88 ASN A CA 1
ATOM 699 C C . ASN A 1 88 ? -4.229 6.949 -2.029 1.00 97.81 88 ASN A C 1
ATOM 701 O O . ASN A 1 88 ? -3.345 6.604 -2.815 1.00 97.81 88 ASN A O 1
ATOM 705 N N . SER A 1 89 ? -4.573 8.228 -1.859 1.00 97.44 89 SER A N 1
ATOM 706 C CA . SER A 1 89 ? -3.950 9.329 -2.601 1.00 97.44 89 SER A CA 1
ATOM 707 C C . SER A 1 89 ? -2.446 9.445 -2.320 1.00 97.44 89 SER A C 1
ATOM 709 O O . SER A 1 89 ? -1.659 9.706 -3.230 1.00 97.44 89 SER A O 1
ATOM 711 N N . GLY A 1 90 ? -2.030 9.260 -1.063 1.00 96.88 90 GLY A N 1
ATOM 712 C CA . GLY A 1 90 ? -0.623 9.260 -0.657 1.00 96.88 90 GLY A CA 1
ATOM 713 C C . GLY A 1 90 ? 0.156 8.076 -1.232 1.00 96.88 90 GLY A C 1
ATOM 714 O O . GLY A 1 90 ? 1.249 8.265 -1.761 1.00 96.88 90 GLY A O 1
ATOM 715 N N . LEU A 1 91 ? -0.434 6.880 -1.209 1.00 96.94 91 LEU A N 1
ATOM 716 C CA . LEU A 1 91 ? 0.143 5.666 -1.781 1.00 96.94 91 LEU A CA 1
ATOM 717 C C . LEU A 1 91 ? 0.325 5.792 -3.294 1.00 96.94 91 LEU A C 1
ATOM 719 O O . LEU A 1 91 ? 1.371 5.405 -3.802 1.00 96.94 91 LEU A O 1
ATOM 723 N N . LEU A 1 92 ? -0.617 6.396 -4.022 1.00 97.06 92 LEU A N 1
ATOM 724 C CA . LEU A 1 92 ? -0.429 6.635 -5.457 1.00 97.06 92 LEU A CA 1
ATOM 725 C C . LEU A 1 92 ? 0.793 7.527 -5.731 1.00 97.06 92 LEU A C 1
ATOM 727 O O . LEU A 1 92 ? 1.616 7.206 -6.589 1.00 97.06 92 LEU A O 1
ATOM 731 N N . LYS A 1 93 ? 0.950 8.615 -4.966 1.00 96.50 93 LYS A N 1
ATOM 732 C CA . LYS A 1 93 ? 2.117 9.507 -5.077 1.00 96.50 93 LYS A CA 1
ATOM 733 C C . LYS A 1 93 ? 3.415 8.779 -4.731 1.00 96.50 93 LYS A C 1
ATOM 735 O O . LYS A 1 93 ? 4.405 8.913 -5.446 1.00 96.50 93 LYS A O 1
ATOM 740 N N . MET A 1 94 ? 3.399 7.982 -3.663 1.00 94.62 94 MET A N 1
ATOM 741 C CA . MET A 1 94 ? 4.537 7.158 -3.262 1.00 94.62 94 MET A CA 1
ATOM 742 C C . MET A 1 94 ? 4.897 6.145 -4.355 1.00 94.62 94 MET A C 1
ATOM 744 O O . MET A 1 94 ? 6.072 5.991 -4.665 1.00 94.62 94 MET A O 1
ATOM 748 N N . TYR A 1 95 ? 3.914 5.507 -4.997 1.00 94.00 95 TYR A N 1
ATOM 749 C CA . TYR A 1 95 ? 4.153 4.564 -6.089 1.00 94.00 95 TYR A CA 1
ATOM 750 C C . TYR A 1 95 ? 4.864 5.226 -7.271 1.00 94.00 95 TYR A C 1
ATOM 752 O O . TYR A 1 95 ? 5.873 4.727 -7.770 1.00 94.00 95 TYR A O 1
ATOM 760 N N . GLN A 1 96 ? 4.368 6.391 -7.689 1.00 94.38 96 GLN A N 1
ATOM 761 C CA . GLN A 1 96 ? 4.960 7.154 -8.782 1.00 94.38 96 GLN A CA 1
ATOM 762 C C . GLN A 1 96 ? 6.408 7.550 -8.470 1.00 94.38 96 GLN A C 1
ATOM 764 O O . GLN A 1 96 ? 7.289 7.350 -9.307 1.00 94.38 96 GLN A O 1
ATOM 769 N N . ALA A 1 97 ? 6.669 8.061 -7.265 1.00 92.12 97 ALA A N 1
ATOM 770 C CA . ALA A 1 97 ? 7.989 8.547 -6.866 1.00 92.12 97 ALA A CA 1
ATOM 771 C C . ALA A 1 97 ? 8.999 7.417 -6.596 1.00 92.12 97 ALA A C 1
ATOM 773 O O . ALA A 1 97 ? 10.164 7.516 -6.983 1.00 92.12 97 ALA A O 1
ATOM 774 N N . GLU A 1 98 ? 8.562 6.340 -5.942 1.00 89.25 98 GLU A N 1
ATOM 775 C CA . GLU A 1 98 ? 9.450 5.290 -5.438 1.00 89.25 98 GLU A CA 1
ATOM 776 C C . GLU A 1 98 ? 9.535 4.062 -6.347 1.00 89.25 98 GLU A C 1
ATOM 778 O O . GLU A 1 98 ? 10.483 3.289 -6.229 1.00 89.25 98 GLU A O 1
ATOM 783 N N . TYR A 1 99 ? 8.595 3.853 -7.263 1.00 88.88 99 TYR A N 1
ATOM 784 C CA . TYR A 1 99 ? 8.625 2.696 -8.162 1.00 88.88 99 TYR A CA 1
ATOM 785 C C . TYR A 1 99 ? 8.789 3.149 -9.605 1.00 88.88 99 TYR A C 1
ATOM 787 O O . TYR A 1 99 ? 9.806 2.855 -10.226 1.00 88.88 99 TYR A O 1
ATOM 795 N N . LEU A 1 100 ? 7.840 3.929 -10.123 1.00 91.06 100 LEU A N 1
ATOM 796 C CA . LEU A 1 100 ? 7.839 4.296 -11.544 1.00 91.06 100 LEU A CA 1
ATOM 797 C C . LEU A 1 100 ? 8.982 5.253 -11.917 1.00 91.06 100 LEU A C 1
ATOM 799 O O . LEU A 1 100 ? 9.528 5.158 -13.010 1.00 91.06 100 LEU A O 1
ATOM 803 N N . SER A 1 101 ? 9.384 6.138 -10.999 1.00 91.06 101 SER A N 1
ATOM 804 C CA . SER A 1 101 ? 10.440 7.140 -11.235 1.00 91.06 101 SER A CA 1
ATOM 805 C C . SER A 1 101 ? 11.839 6.689 -10.798 1.00 91.06 101 SER A C 1
ATOM 807 O O . SER A 1 101 ? 12.765 7.501 -10.743 1.00 91.06 101 SER A O 1
ATOM 809 N N . LYS A 1 102 ? 12.025 5.409 -10.446 1.00 88.75 102 LYS A N 1
ATOM 810 C CA . LYS A 1 102 ? 13.316 4.868 -9.997 1.00 88.75 102 LYS A CA 1
ATOM 811 C C . LYS A 1 102 ? 13.844 3.868 -11.015 1.00 88.75 102 LYS A C 1
ATOM 813 O O . LYS A 1 102 ? 13.290 2.783 -11.168 1.00 88.75 102 LYS A O 1
ATOM 818 N N . LEU A 1 103 ? 14.973 4.202 -11.643 1.00 89.00 103 LEU A N 1
ATOM 819 C CA . LEU A 1 103 ? 15.601 3.342 -12.646 1.00 89.00 103 LEU A CA 1
ATOM 820 C C . LEU A 1 103 ? 15.827 1.898 -12.151 1.00 89.00 103 LEU A C 1
ATOM 822 O O . LEU A 1 103 ? 15.395 0.996 -12.858 1.00 89.00 103 LEU A O 1
ATOM 826 N N . PRO A 1 104 ? 16.373 1.631 -10.944 1.00 89.38 104 PRO A N 1
ATOM 827 C CA . PRO A 1 104 ? 16.566 0.250 -10.482 1.00 89.38 104 PRO A CA 1
ATOM 828 C C . PRO A 1 104 ? 15.275 -0.575 -10.386 1.00 89.38 104 PRO A C 1
ATOM 830 O O . PRO A 1 104 ? 15.326 -1.797 -10.474 1.00 89.38 104 PRO A O 1
ATOM 833 N N . MET A 1 105 ? 14.125 0.087 -10.219 1.00 86.81 105 MET A N 1
ATOM 834 C CA . MET A 1 105 ? 12.820 -0.566 -10.113 1.00 86.81 105 MET A CA 1
ATOM 835 C C . MET A 1 105 ? 12.201 -0.821 -11.489 1.00 86.81 105 MET A C 1
ATOM 837 O O . MET A 1 105 ? 11.633 -1.884 -11.718 1.00 86.81 105 MET A O 1
ATOM 841 N N . ILE A 1 106 ? 12.306 0.147 -12.406 1.00 90.31 106 ILE A N 1
ATOM 842 C CA . ILE A 1 106 ? 11.620 0.109 -13.705 1.00 90.31 106 ILE A CA 1
ATOM 843 C C . ILE A 1 106 ? 12.511 -0.373 -14.861 1.00 90.31 106 ILE A C 1
ATOM 845 O O . ILE A 1 106 ? 12.004 -0.630 -15.945 1.00 90.31 106 ILE A O 1
ATOM 849 N N . GLN A 1 107 ? 13.823 -0.549 -14.655 1.00 91.81 107 GLN A N 1
ATOM 850 C CA . GLN A 1 107 ? 14.776 -0.958 -15.706 1.00 91.81 107 GLN A CA 1
ATOM 851 C C . GLN A 1 107 ? 14.434 -2.292 -16.388 1.00 91.81 107 GLN A C 1
ATOM 853 O O . GLN A 1 107 ? 14.906 -2.558 -17.488 1.00 91.81 107 GLN A O 1
ATOM 858 N N . HIS A 1 108 ? 13.625 -3.132 -15.740 1.00 91.75 108 HIS A N 1
ATOM 859 C CA . HIS A 1 108 ? 13.167 -4.411 -16.283 1.00 91.75 108 HIS A CA 1
ATOM 860 C C . HIS A 1 108 ? 11.743 -4.353 -16.860 1.00 91.75 108 HIS A C 1
ATOM 862 O O . HIS A 1 108 ? 11.196 -5.387 -17.239 1.00 91.75 108 HIS A O 1
ATOM 868 N N . PHE A 1 109 ? 11.128 -3.168 -16.930 1.00 93.19 109 PHE A N 1
ATOM 869 C CA . PHE A 1 109 ? 9.824 -2.985 -17.557 1.00 93.19 109 PHE A CA 1
ATOM 870 C C . PHE A 1 109 ? 9.951 -3.105 -19.078 1.00 93.19 109 PHE A C 1
ATOM 872 O O . PHE A 1 109 ? 10.780 -2.442 -19.701 1.00 93.19 109 PHE A O 1
ATOM 879 N N . LEU A 1 110 ? 9.135 -3.972 -19.674 1.00 95.19 110 LEU A N 1
ATOM 880 C CA . LEU A 1 110 ? 9.181 -4.262 -21.102 1.00 95.19 110 LEU A CA 1
ATOM 881 C C . LEU A 1 110 ? 8.163 -3.412 -21.856 1.00 95.19 110 LEU A C 1
ATOM 883 O O . LEU A 1 110 ? 7.006 -3.304 -21.451 1.00 95.19 110 LEU A O 1
ATOM 887 N N . PHE A 1 111 ? 8.594 -2.877 -22.993 1.00 96.31 111 PHE A N 1
ATOM 888 C CA . PHE A 1 111 ? 7.749 -2.154 -23.935 1.00 96.31 111 PHE A CA 1
ATOM 889 C C . PHE A 1 111 ? 7.559 -2.996 -25.196 1.00 96.31 111 PHE A C 1
ATOM 891 O O . PHE A 1 111 ? 8.464 -3.712 -25.630 1.00 96.31 111 PHE A O 1
ATOM 898 N N . GLY A 1 112 ? 6.362 -2.936 -25.765 1.00 95.44 112 GLY A N 1
ATOM 899 C CA . GLY A 1 112 ? 5.955 -3.748 -26.906 1.00 95.44 112 GLY A CA 1
ATOM 900 C C . GLY A 1 112 ? 4.790 -3.106 -27.647 1.00 95.44 112 GLY A C 1
ATOM 901 O O . GLY A 1 112 ? 4.537 -1.917 -27.510 1.00 95.44 112 GLY A O 1
ATOM 902 N N . SER A 1 113 ? 4.038 -3.889 -28.419 1.00 96.25 113 SER A N 1
ATOM 903 C CA . SER A 1 113 ? 2.955 -3.339 -29.249 1.00 96.25 113 SER A CA 1
ATOM 904 C C . SER A 1 113 ? 1.745 -2.820 -28.461 1.00 96.25 113 SER A C 1
ATOM 906 O O . SER A 1 113 ? 0.996 -2.004 -28.982 1.00 96.25 113 SER A O 1
ATOM 908 N N . LEU A 1 114 ? 1.519 -3.312 -27.236 1.00 96.62 114 LEU A N 1
ATOM 909 C CA . LEU A 1 114 ? 0.413 -2.866 -26.374 1.00 96.62 114 LEU A CA 1
ATOM 910 C C . LEU A 1 114 ? 0.794 -1.677 -25.484 1.00 96.62 114 LEU A C 1
ATOM 912 O O . LEU A 1 114 ? -0.067 -0.882 -25.122 1.00 96.62 114 LEU A O 1
ATOM 916 N N . LEU A 1 115 ? 2.070 -1.587 -25.112 1.00 93.69 115 LEU A N 1
ATOM 917 C CA . LEU A 1 115 ? 2.626 -0.549 -24.252 1.00 93.69 115 LEU A CA 1
ATOM 918 C C . LEU A 1 115 ? 3.869 -0.003 -24.948 1.00 93.69 115 LEU A C 1
ATOM 920 O O . LEU A 1 115 ? 4.956 -0.567 -24.807 1.00 93.69 115 LEU A O 1
ATOM 924 N N . ASP A 1 116 ? 3.670 1.043 -25.747 1.00 94.00 116 ASP A N 1
ATOM 925 C CA . ASP A 1 116 ? 4.752 1.705 -26.472 1.00 94.00 116 ASP A CA 1
ATOM 926 C C . ASP A 1 116 ? 5.577 2.581 -25.514 1.00 94.00 116 ASP A C 1
ATOM 928 O O . ASP A 1 116 ? 5.061 3.122 -24.535 1.00 94.00 116 ASP A O 1
ATOM 932 N N . PHE A 1 117 ? 6.876 2.685 -25.784 1.00 88.88 117 PHE A N 1
ATOM 933 C CA . PHE A 1 117 ? 7.791 3.567 -25.055 1.00 88.88 117 PHE A CA 1
ATOM 934 C C . PHE A 1 117 ? 7.795 4.993 -25.623 1.00 88.88 117 PHE A C 1
ATOM 936 O O . PHE A 1 117 ? 8.258 5.918 -24.957 1.00 88.88 117 PHE A O 1
ATOM 943 N N . LYS A 1 118 ? 7.360 5.141 -26.876 1.00 76.31 118 LYS A N 1
ATOM 944 C CA . LYS A 1 118 ? 7.457 6.383 -27.645 1.00 76.31 118 LYS A CA 1
ATOM 945 C C . LYS A 1 118 ? 6.403 7.418 -27.280 1.00 76.31 118 LYS A C 1
ATOM 947 O O . LYS A 1 118 ? 5.236 7.035 -27.050 1.00 76.31 118 LYS A O 1
#

Secondary structure (DSSP, 8-state):
-PPTT--GGGSS-SS-SHHHHHHHHHHTT-SSS-GGGGGSHHHHHHHTTT-HHHHHHHHHHHHH-S-HHHH-HHHHHHTTSS-HHHHHHHHHHHHIIIIIT-HHHHTT----SSS---

Sequence (118 aa):
LEPAGSRGSWGLDDYFFIPFYWGSAQLSTQDDLSPKSVCDEYLLRTNVDSYMYFASVQFVHQVKGSPLSLTAPILYDITTVPTWSKINSGLLKMYQAEYLSKLPMIQHFLFGSLLDFK

pLDDT: mean 90.74, std 7.8, range [62.56, 97.81]

Organism: Ostreococcus tauri (NCBI:txid70448)

InterPro domains:
  IPR004327 Phosphotyrosyl phosphatase activator, PTPA [PF03095] (1-117)
  IPR004327 Phosphotyrosyl phosphatase activator, PTPA [PTHR10012] (1-117)
  IPR037218 PTPA superfamily [SSF140984] (1-117)
  IPR043170 Phosphotyrosyl phosphatase activator, C-terminal lid domain [G3DSA:1.20.120.1150] (12-118)

Radius of gyration: 15.26 Å; chains: 1; bounding box: 33×26×46 Å